Protein AF-A0A4D9CVJ6-F1 (afdb_monomer_lite)

Organism: NCBI:txid1027361

Structure (mmCIF, N/CA/C/O backbone):
data_AF-A0A4D9CVJ6-F1
#
_entry.id   AF-A0A4D9CVJ6-F1
#
loop_
_atom_site.group_PDB
_atom_site.id
_atom_site.type_symbol
_atom_site.label_atom_id
_atom_site.label_alt_id
_atom_site.label_comp_id
_atom_site.label_asym_id
_atom_site.label_entity_id
_atom_site.label_seq_id
_atom_site.pdbx_PDB_ins_code
_atom_site.Cartn_x
_atom_site.Cartn_y
_atom_site.Cartn_z
_atom_site.occupancy
_atom_site.B_iso_or_equiv
_atom_site.auth_seq_id
_atom_site.auth_comp_id
_atom_site.auth_asym_id
_atom_site.auth_atom_id
_atom_site.pdbx_PDB_model_num
ATOM 1 N N . ASP A 1 1 ? 1.896 -0.198 -15.418 1.00 93.06 1 ASP A N 1
ATOM 2 C CA . ASP A 1 1 ? 0.676 -0.794 -14.838 1.00 93.06 1 ASP A CA 1
ATOM 3 C C . ASP A 1 1 ? 1.076 -1.653 -13.639 1.00 93.06 1 ASP A C 1
ATOM 5 O O . ASP A 1 1 ? 2.260 -1.738 -13.329 1.00 93.06 1 ASP A O 1
ATOM 9 N N . PHE A 1 2 ? 0.106 -2.261 -12.957 1.00 94.38 2 PHE A N 1
ATOM 10 C CA . PHE A 1 2 ? 0.344 -3.231 -11.887 1.00 94.38 2 PHE A CA 1
ATOM 11 C C . PHE A 1 2 ? -0.503 -4.476 -12.148 1.00 94.38 2 PHE A C 1
ATOM 13 O O . PHE A 1 2 ? -1.665 -4.360 -12.535 1.00 94.38 2 PHE A O 1
ATOM 20 N N . CYS A 1 3 ? 0.051 -5.653 -11.872 1.00 97.19 3 CYS A N 1
ATOM 21 C CA . CYS A 1 3 ? -0.702 -6.898 -11.770 1.00 97.19 3 CYS A CA 1
ATOM 22 C C . CYS A 1 3 ? -0.428 -7.482 -10.383 1.00 97.19 3 CYS A C 1
ATOM 24 O O . CYS A 1 3 ? 0.725 -7.751 -10.040 1.00 97.19 3 CYS A O 1
ATOM 26 N N . THR A 1 4 ? -1.462 -7.593 -9.547 1.00 96.94 4 THR A N 1
ATOM 27 C CA . THR A 1 4 ? -1.314 -7.986 -8.142 1.00 96.94 4 THR A CA 1
ATOM 28 C C . THR A 1 4 ? -2.315 -9.053 -7.731 1.00 96.94 4 THR A C 1
ATOM 30 O O . THR A 1 4 ? -3.459 -9.083 -8.184 1.00 96.94 4 THR A O 1
ATOM 33 N N . VAL A 1 5 ? -1.881 -9.919 -6.818 1.00 97.31 5 VAL A N 1
ATOM 34 C CA . VAL A 1 5 ? -2.786 -10.754 -6.026 1.00 97.31 5 VAL A CA 1
ATOM 35 C C . VAL A 1 5 ? -3.085 -10.008 -4.738 1.00 97.31 5 VAL A C 1
ATOM 37 O O . VAL A 1 5 ? -2.169 -9.554 -4.050 1.00 97.31 5 VAL A O 1
ATOM 40 N N . VAL A 1 6 ? -4.373 -9.893 -4.430 1.00 97.44 6 VAL A N 1
ATOM 41 C CA . VAL A 1 6 ? -4.883 -9.228 -3.233 1.00 97.44 6 VAL A CA 1
ATOM 42 C C . VAL A 1 6 ? -5.540 -10.275 -2.348 1.00 97.44 6 VAL A C 1
ATOM 44 O O . VAL A 1 6 ? -6.395 -11.036 -2.805 1.00 97.44 6 VAL A O 1
ATOM 47 N N . HIS A 1 7 ? -5.162 -10.285 -1.079 1.00 97.00 7 HIS A N 1
ATOM 48 C CA . HIS A 1 7 ? -5.850 -11.022 -0.035 1.00 97.00 7 HIS A CA 1
ATOM 49 C C . HIS A 1 7 ? -6.377 -10.026 0.991 1.00 97.00 7 HIS A C 1
ATOM 51 O O . HIS A 1 7 ? -5.708 -9.050 1.324 1.00 97.00 7 HIS A O 1
ATOM 57 N N . TYR A 1 8 ? -7.575 -10.264 1.503 1.00 96.62 8 TYR A N 1
ATOM 58 C CA . TYR A 1 8 ? -8.102 -9.498 2.617 1.00 96.62 8 TYR A CA 1
ATOM 59 C C . TYR A 1 8 ? -8.744 -10.439 3.619 1.00 96.62 8 TYR A C 1
ATOM 61 O O . TYR A 1 8 ? -9.282 -11.483 3.255 1.00 96.62 8 TYR A O 1
ATOM 69 N N . ARG A 1 9 ? -8.675 -10.054 4.889 1.00 95.81 9 ARG A N 1
ATOM 70 C CA . ARG A 1 9 ? -9.227 -10.826 5.993 1.00 95.81 9 ARG A CA 1
ATOM 71 C C . ARG A 1 9 ? -9.614 -9.900 7.135 1.00 95.81 9 ARG A C 1
ATOM 73 O O . ARG A 1 9 ? -8.898 -8.946 7.438 1.00 95.81 9 ARG A O 1
ATOM 80 N N . ARG A 1 10 ? -10.736 -10.207 7.786 1.00 95.88 10 ARG A N 1
ATOM 81 C CA . ARG A 1 10 ? -11.042 -9.676 9.114 1.00 95.88 10 ARG A CA 1
ATOM 82 C C . ARG A 1 10 ? -10.393 -10.582 10.161 1.00 95.88 10 ARG A C 1
ATOM 84 O O . ARG A 1 10 ? -10.599 -11.793 10.131 1.00 95.88 10 ARG A O 1
ATOM 91 N N . LEU A 1 11 ? -9.564 -10.005 11.021 1.00 95.00 11 LEU A N 1
ATOM 92 C CA . LEU A 1 11 ? -8.919 -10.698 12.132 1.00 95.00 11 LEU A CA 1
ATOM 93 C C . LEU A 1 11 ? -9.885 -10.816 13.319 1.00 95.00 11 LEU A C 1
ATOM 95 O O . LEU A 1 11 ? -10.901 -10.122 13.372 1.00 95.00 11 LEU A O 1
ATOM 99 N N . GLU A 1 12 ? -9.557 -11.691 14.268 1.00 94.00 12 GLU A N 1
ATOM 100 C CA . GLU A 1 12 ? -10.380 -11.969 15.458 1.00 94.00 12 GLU A CA 1
ATOM 101 C C . GLU A 1 12 ? -10.612 -10.722 16.321 1.00 94.00 12 GLU A C 1
ATOM 103 O O . GLU A 1 12 ? -11.693 -10.531 16.865 1.00 94.00 12 GLU A O 1
ATOM 108 N N . ASP A 1 13 ? -9.637 -9.813 16.360 1.00 89.12 13 ASP A N 1
ATOM 109 C CA . ASP A 1 13 ? -9.723 -8.530 17.066 1.00 89.12 13 ASP A CA 1
ATOM 110 C C . ASP A 1 13 ? -10.465 -7.428 16.284 1.00 89.12 13 ASP A C 1
ATOM 112 O O . ASP A 1 13 ? -10.389 -6.244 16.615 1.00 89.12 13 ASP A O 1
ATOM 116 N N . GLY A 1 14 ? -11.171 -7.798 15.212 1.00 88.94 14 GLY A N 1
ATOM 117 C CA . GLY A 1 14 ? -11.991 -6.894 14.411 1.00 88.94 14 GLY A CA 1
ATOM 118 C C . GLY A 1 14 ? -11.219 -6.058 13.390 1.00 88.94 14 GLY A C 1
ATOM 119 O O . GLY A 1 14 ? -11.848 -5.333 12.613 1.00 88.94 14 GLY A O 1
ATOM 120 N N . ARG A 1 15 ? -9.883 -6.165 13.325 1.00 94.44 15 ARG A N 1
ATOM 121 C CA . ARG A 1 15 ? -9.087 -5.488 12.290 1.00 94.44 15 ARG A CA 1
ATOM 122 C C . ARG A 1 15 ? -9.430 -6.018 10.902 1.00 94.44 15 ARG A C 1
ATOM 124 O O . ARG A 1 15 ? -9.487 -7.226 10.695 1.00 94.44 15 ARG A O 1
ATOM 131 N N . LEU A 1 16 ? -9.584 -5.128 9.926 1.00 96.94 16 LEU A N 1
ATOM 132 C CA . LEU A 1 16 ? -9.642 -5.486 8.511 1.00 96.94 16 LEU A CA 1
ATOM 133 C C . LEU A 1 16 ? -8.263 -5.270 7.890 1.00 96.94 16 LEU A C 1
ATOM 135 O O . LEU A 1 16 ? -7.743 -4.155 7.881 1.00 96.94 16 LEU A O 1
ATOM 139 N N . VAL A 1 17 ? -7.681 -6.338 7.360 1.00 97.31 17 VAL A N 1
ATOM 140 C CA . VAL A 1 17 ? -6.374 -6.317 6.709 1.00 97.31 17 VAL A CA 1
ATOM 141 C C . VAL A 1 17 ? -6.564 -6.591 5.227 1.00 97.31 17 VAL A C 1
ATOM 143 O O . VAL A 1 17 ? -7.226 -7.558 4.863 1.00 97.31 17 VAL A O 1
ATOM 146 N N . VAL A 1 18 ? -5.974 -5.756 4.377 1.00 97.56 18 VAL A N 1
ATOM 147 C CA . VAL A 1 18 ? -5.875 -5.956 2.928 1.00 97.56 18 VAL A CA 1
ATOM 148 C C . VAL A 1 18 ? -4.399 -5.956 2.579 1.00 97.56 18 VAL A C 1
ATOM 150 O O . VAL A 1 18 ? -3.738 -4.941 2.761 1.00 97.56 18 VAL A O 1
ATOM 153 N N . VAL A 1 19 ? -3.872 -7.070 2.091 1.00 97.44 19 VAL A N 1
ATOM 154 C CA . VAL A 1 19 ? -2.478 -7.199 1.660 1.00 97.44 19 VAL A CA 1
ATOM 155 C C . VAL A 1 19 ? -2.418 -7.567 0.195 1.00 97.44 19 VAL A C 1
ATOM 157 O O . VAL A 1 19 ? -3.264 -8.300 -0.320 1.00 97.44 19 VAL A O 1
ATOM 160 N N . ASN A 1 20 ? -1.400 -7.075 -0.492 1.00 97.12 20 ASN A N 1
ATOM 161 C CA . ASN A 1 20 ? -1.185 -7.426 -1.878 1.00 97.12 20 ASN A CA 1
ATOM 162 C C . ASN A 1 20 ? 0.293 -7.448 -2.241 1.00 97.12 20 ASN A C 1
ATOM 164 O O . ASN A 1 20 ? 1.125 -6.763 -1.648 1.00 97.12 20 ASN A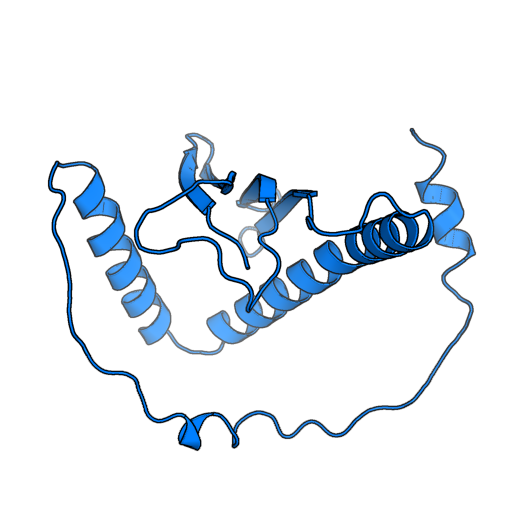 O 1
ATOM 168 N N . ARG A 1 21 ? 0.590 -8.244 -3.263 1.00 97.12 21 ARG A N 1
ATOM 169 C CA . ARG A 1 21 ? 1.915 -8.366 -3.870 1.00 97.12 21 ARG A CA 1
ATOM 170 C C . ARG A 1 21 ? 1.795 -8.508 -5.380 1.00 97.12 21 ARG A C 1
ATOM 172 O O . ARG A 1 21 ? 0.720 -8.843 -5.884 1.00 97.12 21 ARG A O 1
ATOM 179 N N . ALA A 1 22 ? 2.889 -8.262 -6.083 1.00 97.12 22 ALA A N 1
ATOM 180 C CA . ALA A 1 22 ? 3.002 -8.469 -7.514 1.00 97.12 22 ALA A CA 1
ATOM 181 C C . ALA A 1 22 ? 2.707 -9.930 -7.877 1.00 97.12 22 ALA A C 1
ATOM 183 O O . ALA A 1 22 ? 3.025 -10.860 -7.131 1.00 97.12 22 ALA A O 1
ATOM 184 N N . ALA A 1 23 ? 2.075 -10.116 -9.027 1.00 96.81 23 ALA A N 1
ATOM 185 C CA . ALA A 1 23 ? 1.822 -11.415 -9.621 1.00 96.81 23 ALA A CA 1
ATOM 186 C C . ALA A 1 23 ? 1.815 -11.285 -11.142 1.00 96.81 23 ALA A C 1
ATOM 188 O O . ALA A 1 23 ? 1.470 -10.235 -11.681 1.00 96.81 23 ALA A O 1
ATOM 189 N N . GLU A 1 24 ? 2.131 -12.371 -11.832 1.00 96.44 24 GLU A N 1
ATOM 190 C CA . GLU A 1 24 ? 1.942 -12.467 -13.276 1.00 96.44 24 GLU A CA 1
ATOM 191 C C . GLU A 1 24 ? 0.631 -13.200 -13.574 1.00 96.44 24 GLU A C 1
ATOM 193 O O . GLU A 1 24 ? 0.221 -14.108 -12.848 1.00 96.44 24 GLU A O 1
ATOM 198 N N . HIS A 1 25 ? -0.055 -12.789 -14.638 1.00 96.75 25 HIS A N 1
ATOM 199 C CA . HIS A 1 25 ? -1.316 -13.399 -15.044 1.00 96.75 25 HIS A CA 1
ATOM 200 C C . HIS A 1 25 ? -1.433 -13.385 -16.571 1.00 96.75 25 HIS A C 1
ATOM 202 O O . HIS A 1 25 ? -1.287 -12.340 -17.195 1.00 96.75 25 HIS A O 1
ATOM 208 N N . VAL A 1 26 ? -1.782 -14.521 -17.186 1.00 96.94 26 VAL A N 1
ATOM 209 C CA . VAL A 1 26 ? -1.818 -14.685 -18.659 1.00 96.94 26 VAL A CA 1
ATOM 210 C C . VAL A 1 26 ? -2.748 -13.702 -19.382 1.00 96.94 26 VAL A C 1
ATOM 212 O O . VAL A 1 26 ? -2.475 -13.295 -20.501 1.00 96.94 26 VAL A O 1
ATOM 215 N N . ARG A 1 27 ? -3.839 -13.279 -18.729 1.00 96.38 27 ARG A N 1
ATOM 216 C CA . ARG A 1 27 ? -4.763 -12.232 -19.228 1.00 96.38 27 ARG A CA 1
ATOM 217 C C . ARG A 1 27 ? -4.291 -10.787 -19.006 1.00 96.38 27 ARG A C 1
ATOM 219 O O . ARG A 1 27 ? -4.981 -9.866 -19.421 1.00 96.38 27 ARG A O 1
ATOM 226 N N . ALA A 1 28 ? -3.172 -10.586 -18.320 1.00 96.06 28 ALA A N 1
ATOM 227 C CA . ALA A 1 28 ? -2.566 -9.279 -18.077 1.00 96.06 28 ALA A CA 1
ATOM 228 C C . ALA A 1 28 ? -1.054 -9.334 -18.386 1.00 96.06 28 ALA A C 1
ATOM 230 O O . ALA A 1 28 ? -0.231 -9.052 -17.504 1.00 96.06 28 ALA A O 1
ATOM 231 N N . PRO A 1 29 ? -0.669 -9.737 -19.615 1.00 96.06 29 PRO A N 1
ATOM 232 C CA . PRO A 1 29 ? 0.734 -9.826 -19.990 1.00 96.06 29 PRO A CA 1
ATOM 233 C C . PRO A 1 29 ? 1.385 -8.442 -19.943 1.00 96.06 29 PRO A C 1
ATOM 235 O O . PRO A 1 29 ? 0.714 -7.409 -20.026 1.00 96.06 29 PRO A O 1
ATOM 238 N N . ARG A 1 30 ? 2.710 -8.418 -19.805 1.00 95.31 30 ARG A N 1
ATOM 239 C CA . ARG A 1 30 ? 3.480 -7.180 -19.956 1.00 95.31 30 ARG A CA 1
ATOM 240 C C . ARG A 1 30 ? 3.292 -6.651 -21.383 1.00 95.31 30 ARG A C 1
ATOM 242 O O . ARG A 1 30 ? 3.192 -7.429 -22.328 1.00 95.31 30 ARG A O 1
ATOM 249 N N . SER A 1 31 ? 3.232 -5.332 -21.521 1.00 92.81 31 SER A N 1
ATOM 250 C CA . SER A 1 31 ? 3.134 -4.649 -22.813 1.00 92.81 31 SER A CA 1
ATOM 251 C C . SER A 1 31 ? 4.122 -3.491 -22.857 1.00 92.81 31 SER A C 1
ATOM 253 O O . SER A 1 31 ? 4.601 -3.041 -21.819 1.00 92.81 31 SER A O 1
ATOM 255 N N . ASP A 1 32 ? 4.414 -3.003 -24.054 1.00 93.00 32 ASP A N 1
ATOM 256 C CA . ASP A 1 32 ? 5.217 -1.801 -24.297 1.00 93.00 32 ASP A CA 1
ATOM 257 C C . ASP A 1 32 ? 4.467 -0.497 -23.962 1.00 93.00 32 ASP A C 1
ATOM 259 O O . ASP A 1 32 ? 5.086 0.541 -23.737 1.00 93.00 32 ASP A O 1
ATOM 263 N N . LYS A 1 33 ? 3.133 -0.551 -23.862 1.00 94.00 33 LYS A N 1
ATOM 264 C CA . LYS A 1 33 ? 2.278 0.605 -23.561 1.00 94.00 33 LYS A CA 1
ATOM 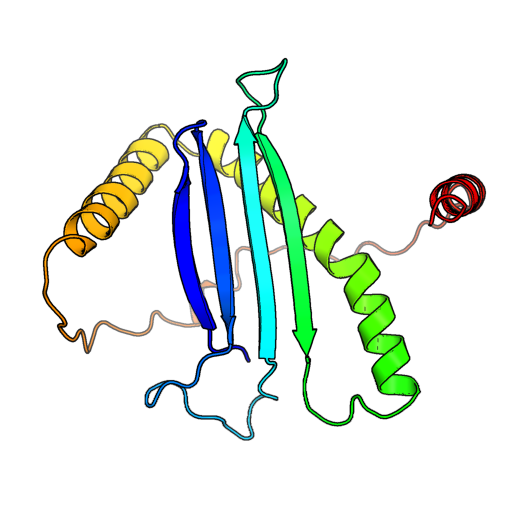265 C C . LYS A 1 33 ? 2.521 1.205 -22.173 1.00 94.00 33 LYS A C 1
ATOM 267 O O . LYS A 1 33 ? 2.359 2.411 -21.991 1.00 94.00 33 LYS A O 1
ATOM 272 N N . TYR A 1 34 ? 2.862 0.378 -21.184 1.00 92.00 34 TYR A N 1
ATOM 273 C CA . TYR A 1 34 ? 3.109 0.818 -19.811 1.00 92.00 34 TYR A CA 1
ATOM 274 C C . TYR A 1 34 ? 4.252 0.029 -19.177 1.00 92.00 34 TYR A C 1
ATOM 276 O O . TYR A 1 34 ? 4.296 -1.193 -19.274 1.00 92.00 34 TYR A O 1
ATOM 284 N N . VAL A 1 35 ? 5.106 0.712 -18.410 1.00 92.12 35 VAL A N 1
ATOM 285 C CA . VAL A 1 35 ? 6.097 0.047 -17.550 1.00 92.12 35 VAL A CA 1
ATOM 286 C C . VAL A 1 35 ? 5.371 -0.773 -16.481 1.00 92.12 35 VAL A C 1
ATOM 288 O O . VAL A 1 35 ? 4.544 -0.224 -15.747 1.00 92.12 35 VAL A O 1
ATOM 291 N N . ARG A 1 36 ? 5.666 -2.075 -16.391 1.00 94.88 36 ARG A N 1
ATOM 292 C CA . ARG A 1 36 ? 5.155 -2.959 -15.334 1.00 94.88 36 ARG A CA 1
ATOM 293 C C . ARG A 1 36 ? 5.876 -2.652 -14.027 1.00 94.88 36 ARG A C 1
ATOM 295 O O . ARG A 1 36 ? 7.037 -3.013 -13.862 1.00 94.88 36 ARG A O 1
ATOM 302 N N . SER A 1 37 ? 5.168 -2.009 -13.110 1.00 93.00 37 SER A N 1
ATOM 303 C CA . SER A 1 37 ? 5.637 -1.789 -11.748 1.00 93.00 37 SER A CA 1
ATOM 304 C C . SER A 1 37 ? 5.244 -2.980 -10.871 1.00 93.00 37 SER A C 1
ATOM 306 O O . SER A 1 37 ? 4.186 -3.593 -11.049 1.00 93.00 37 SER A O 1
ATOM 308 N N . GLU A 1 38 ? 6.086 -3.301 -9.898 1.00 94.75 38 GLU A N 1
ATOM 309 C CA . GLU A 1 38 ? 5.924 -4.438 -9.002 1.00 94.75 38 GLU A CA 1
ATOM 310 C C . GLU A 1 38 ? 5.669 -3.945 -7.581 1.00 94.75 38 GLU A C 1
ATOM 312 O O . GLU A 1 38 ? 6.465 -3.218 -6.991 1.00 94.75 38 GLU A O 1
ATOM 317 N N . ILE A 1 39 ? 4.539 -4.351 -7.008 1.00 93.50 39 ILE A N 1
ATOM 318 C CA . ILE A 1 39 ? 4.294 -4.167 -5.580 1.00 93.50 39 ILE A CA 1
ATOM 319 C C . ILE A 1 39 ? 4.994 -5.313 -4.858 1.00 93.50 39 ILE A C 1
ATOM 321 O O . ILE A 1 39 ? 4.472 -6.425 -4.828 1.00 93.50 39 ILE A O 1
ATOM 325 N N . LEU A 1 40 ? 6.171 -5.058 -4.295 1.00 93.69 40 LEU A N 1
ATOM 326 C CA . LEU A 1 40 ? 6.920 -6.069 -3.546 1.00 93.69 40 LEU A CA 1
ATOM 327 C C . LEU A 1 40 ? 6.118 -6.507 -2.317 1.00 93.69 40 LEU A C 1
ATOM 329 O O . LEU A 1 40 ? 5.949 -7.698 -2.061 1.00 93.69 40 LEU A O 1
ATOM 333 N N . LEU A 1 41 ? 5.553 -5.526 -1.612 1.00 93.88 41 LEU A N 1
ATOM 334 C CA . LEU A 1 41 ? 4.604 -5.728 -0.528 1.00 93.88 41 LEU A CA 1
ATOM 335 C C . LEU A 1 41 ? 3.777 -4.458 -0.335 1.00 93.88 41 LEU A C 1
ATOM 337 O O . LEU A 1 41 ? 4.328 -3.366 -0.230 1.00 93.88 41 LEU A O 1
ATOM 341 N N . ALA A 1 42 ? 2.461 -4.588 -0.237 1.00 95.25 42 ALA A N 1
ATOM 342 C CA . ALA A 1 42 ? 1.613 -3.519 0.265 1.00 95.25 42 ALA A CA 1
ATOM 343 C C . ALA A 1 42 ? 0.558 -4.067 1.223 1.00 95.25 42 ALA A C 1
ATOM 345 O O . ALA A 1 42 ? 0.144 -5.225 1.129 1.00 95.25 42 ALA A O 1
ATOM 346 N N . GLY A 1 43 ? 0.143 -3.219 2.157 1.00 96.25 43 GLY A N 1
ATOM 347 C CA . GLY A 1 43 ? -0.811 -3.559 3.195 1.00 96.25 43 GLY A CA 1
ATOM 348 C C . GLY A 1 43 ? -1.614 -2.346 3.637 1.00 96.25 43 GLY A C 1
ATOM 349 O O . GLY A 1 43 ? -1.061 -1.269 3.833 1.00 96.25 43 GLY A O 1
ATOM 350 N N . ASN A 1 44 ? -2.912 -2.533 3.828 1.00 96.88 44 ASN A N 1
ATOM 351 C CA . ASN A 1 44 ? -3.791 -1.601 4.514 1.00 96.88 44 ASN A CA 1
ATOM 352 C C . ASN A 1 44 ? -4.383 -2.319 5.722 1.00 96.88 44 ASN A C 1
ATOM 354 O O . ASN A 1 44 ? -5.048 -3.345 5.576 1.00 96.88 44 ASN A O 1
ATOM 358 N N . ILE A 1 45 ? -4.125 -1.787 6.911 1.00 97.00 45 ILE A N 1
ATOM 359 C CA . ILE A 1 45 ? -4.641 -2.304 8.175 1.00 97.00 45 ILE A CA 1
ATOM 360 C C . ILE A 1 45 ? -5.601 -1.259 8.720 1.00 97.00 45 ILE A C 1
ATOM 362 O O . ILE A 1 45 ? -5.201 -0.143 9.048 1.00 97.00 45 ILE A O 1
ATOM 366 N N . MET A 1 46 ? -6.871 -1.628 8.806 1.00 97.38 46 MET A N 1
ATOM 367 C CA . MET A 1 46 ? -7.949 -0.790 9.311 1.00 97.38 46 MET A CA 1
ATOM 368 C C . MET A 1 46 ? -8.431 -1.350 10.640 1.00 97.38 46 MET A C 1
ATOM 370 O O . MET A 1 46 ? -8.721 -2.543 10.748 1.00 97.38 46 MET A O 1
ATOM 374 N N . ARG A 1 47 ? -8.535 -0.494 11.652 1.00 95.81 47 ARG A N 1
ATOM 375 C CA . ARG A 1 47 ? -9.077 -0.859 12.964 1.00 95.81 47 ARG A CA 1
ATOM 376 C C . ARG A 1 47 ? -9.976 0.244 13.515 1.00 95.81 47 ARG A C 1
ATOM 378 O O . ARG A 1 47 ? -9.695 1.410 13.234 1.00 95.81 47 ARG A O 1
ATOM 385 N N . PRO A 1 48 ? -11.007 -0.078 14.311 1.00 92.31 48 PRO A N 1
ATOM 386 C CA . PRO A 1 48 ? -11.781 0.941 15.014 1.00 92.31 48 PRO A CA 1
ATOM 387 C C . PRO A 1 48 ? -10.871 1.861 15.838 1.00 92.31 48 PRO A C 1
ATOM 389 O O . PRO A 1 48 ? -9.862 1.415 16.396 1.00 92.31 48 PRO A O 1
ATOM 392 N N . HIS A 1 49 ? -11.198 3.151 15.896 1.00 93.75 49 HIS A N 1
ATOM 393 C CA . HIS A 1 49 ? -10.485 4.080 16.765 1.00 93.75 49 HIS A CA 1
ATOM 394 C C . HIS A 1 49 ? -10.801 3.752 18.238 1.00 93.75 49 HIS A C 1
ATOM 396 O O . HIS A 1 49 ? -11.970 3.559 18.570 1.00 93.75 49 HIS A O 1
ATOM 402 N N . PRO A 1 50 ? -9.801 3.695 19.140 1.00 90.94 50 PRO A N 1
ATOM 403 C CA . PRO A 1 50 ? -9.992 3.186 20.503 1.00 90.94 50 PRO A CA 1
ATOM 404 C C . PRO A 1 50 ? -10.959 4.021 21.355 1.00 90.94 50 PRO A C 1
ATOM 406 O O . PRO A 1 50 ? -11.561 3.486 22.277 1.00 90.94 50 PRO A O 1
ATOM 409 N N . SER A 1 51 ? -11.107 5.315 21.057 1.00 96.25 51 SER A N 1
ATOM 410 C CA . SER A 1 51 ? -11.978 6.234 21.808 1.00 96.25 51 SER A CA 1
ATOM 411 C C . SER A 1 51 ? -13.143 6.822 21.009 1.00 96.25 51 SER A C 1
ATOM 413 O O . SER A 1 51 ? -13.938 7.565 21.573 1.00 96.25 51 SER A O 1
ATOM 415 N N . ASP A 1 52 ? -13.253 6.533 19.708 1.00 94.25 52 ASP A N 1
ATOM 416 C CA . ASP A 1 52 ? -14.296 7.121 18.855 1.00 94.25 52 ASP A CA 1
ATOM 417 C C . ASP A 1 52 ? -14.852 6.054 17.898 1.00 94.25 52 ASP A C 1
ATOM 419 O O . ASP A 1 52 ? -14.216 5.747 16.887 1.00 94.25 52 ASP A O 1
ATOM 423 N N . PRO A 1 53 ? -16.027 5.470 18.184 1.00 90.06 53 PRO A N 1
ATOM 424 C CA . PRO A 1 53 ? -16.574 4.379 17.378 1.00 90.06 53 PRO A CA 1
ATOM 425 C C . PRO A 1 53 ? -16.939 4.800 15.945 1.00 90.06 53 PRO A C 1
ATOM 427 O O . PRO A 1 53 ? -17.115 3.934 15.090 1.00 90.06 53 PRO A O 1
ATOM 430 N N . ASN A 1 54 ? -17.012 6.104 15.655 1.00 89.38 54 ASN A N 1
ATOM 431 C CA . ASN A 1 54 ? -17.294 6.629 14.318 1.00 89.38 54 ASN A CA 1
ATOM 432 C C . ASN A 1 54 ? -16.022 6.862 13.487 1.00 89.38 54 ASN A C 1
ATOM 434 O O . ASN A 1 54 ? -16.095 7.368 12.367 1.00 89.38 54 ASN A O 1
ATOM 438 N N . LYS A 1 55 ? -14.843 6.506 14.014 1.00 92.00 55 LYS A N 1
ATOM 439 C CA . LYS A 1 55 ? -13.556 6.666 13.331 1.00 92.00 55 LYS A CA 1
ATOM 440 C C . LYS A 1 55 ? -12.837 5.338 13.148 1.00 92.00 55 LYS A C 1
ATOM 442 O O . LYS A 1 55 ? -12.975 4.392 13.917 1.00 92.00 55 LYS A O 1
ATOM 447 N N . THR A 1 56 ? -12.006 5.297 12.114 1.00 94.56 56 THR A N 1
ATOM 448 C CA . THR A 1 56 ? -11.122 4.171 11.806 1.00 94.56 56 THR A CA 1
ATOM 449 C C . THR A 1 56 ? -9.683 4.663 11.789 1.00 94.56 56 THR A C 1
ATOM 451 O O . THR A 1 56 ? -9.372 5.676 11.168 1.00 94.56 56 THR A O 1
ATOM 454 N N . LEU A 1 57 ? -8.794 3.930 12.453 1.00 95.31 57 LEU A N 1
ATOM 455 C CA . LEU A 1 57 ? -7.355 4.059 12.270 1.00 95.31 57 LEU A CA 1
ATOM 456 C C . LEU A 1 57 ? -6.952 3.235 11.046 1.00 95.31 57 LEU A C 1
ATOM 458 O O . LEU A 1 57 ? -7.177 2.023 11.017 1.00 95.31 57 LEU A O 1
ATOM 462 N N . LEU A 1 58 ? -6.351 3.891 10.057 1.00 95.81 58 LEU A N 1
ATOM 463 C CA . LEU A 1 58 ? -5.832 3.269 8.842 1.00 95.81 58 LEU A CA 1
ATOM 464 C C . LEU A 1 58 ? -4.306 3.383 8.822 1.00 95.81 58 LEU A C 1
ATOM 466 O O . LEU A 1 58 ? -3.759 4.481 8.870 1.00 95.81 58 LEU A O 1
ATOM 470 N N . VAL A 1 59 ? -3.634 2.240 8.720 1.00 95.31 59 VAL A N 1
ATOM 471 C CA . VAL A 1 59 ? -2.192 2.147 8.478 1.00 95.31 59 VAL A CA 1
ATOM 472 C C . VAL A 1 59 ? -1.978 1.606 7.074 1.00 95.31 59 VAL A C 1
ATOM 474 O O . VAL A 1 59 ? -2.470 0.524 6.752 1.00 95.31 59 VAL A O 1
ATOM 477 N N . THR A 1 60 ? -1.226 2.339 6.257 1.00 94.44 60 THR A N 1
ATOM 478 C CA . THR A 1 60 ? -0.854 1.929 4.900 1.00 94.44 60 THR A CA 1
ATOM 479 C C . THR A 1 60 ? 0.651 1.707 4.826 1.00 94.44 60 THR A C 1
ATOM 481 O O . THR A 1 60 ? 1.432 2.588 5.176 1.00 94.44 60 THR A O 1
ATOM 484 N N . LEU A 1 61 ? 1.047 0.537 4.333 1.00 93.44 61 LEU A N 1
ATOM 485 C CA . LEU A 1 61 ? 2.419 0.177 4.001 1.00 93.44 61 LEU A CA 1
ATOM 486 C C . LEU A 1 61 ? 2.505 -0.081 2.501 1.00 93.44 61 LEU A C 1
ATOM 488 O O . LEU A 1 61 ? 1.683 -0.813 1.951 1.00 93.44 61 LEU A O 1
ATOM 492 N N . THR A 1 62 ? 3.517 0.491 1.857 1.00 91.25 62 THR A N 1
ATOM 493 C CA . THR A 1 62 ? 3.697 0.387 0.410 1.00 91.25 62 THR A CA 1
ATOM 494 C C . THR A 1 62 ? 5.176 0.265 0.079 1.00 91.25 62 THR A C 1
ATOM 496 O O . THR A 1 62 ? 5.936 1.209 0.268 1.00 91.25 62 THR A O 1
ATOM 499 N N . HIS A 1 63 ? 5.567 -0.887 -0.455 1.00 91.50 63 HIS A N 1
ATOM 500 C CA . HIS A 1 63 ? 6.893 -1.151 -0.994 1.00 91.50 63 HIS A CA 1
ATOM 501 C C . HIS A 1 63 ? 6.753 -1.511 -2.475 1.00 91.50 63 HIS A C 1
ATOM 503 O O . HIS A 1 63 ? 6.222 -2.567 -2.829 1.00 91.50 63 HIS A O 1
ATOM 509 N N . ILE A 1 64 ? 7.173 -0.591 -3.343 1.00 89.44 64 ILE A N 1
ATOM 510 C CA . ILE A 1 64 ? 6.972 -0.673 -4.791 1.00 89.44 64 ILE A CA 1
ATOM 511 C C . ILE A 1 64 ? 8.314 -0.539 -5.497 1.00 89.44 64 ILE A C 1
ATOM 513 O O . ILE A 1 64 ? 9.077 0.379 -5.211 1.00 89.44 64 ILE A O 1
ATOM 517 N N . ASN A 1 65 ? 8.539 -1.410 -6.476 1.00 90.06 65 ASN A N 1
ATOM 518 C CA . ASN A 1 65 ? 9.514 -1.214 -7.532 1.00 90.06 65 ASN A CA 1
ATOM 519 C C . ASN A 1 65 ? 8.791 -0.636 -8.766 1.00 90.06 65 ASN A C 1
ATOM 521 O O . ASN A 1 65 ? 7.997 -1.340 -9.394 1.00 90.06 65 ASN A O 1
ATOM 525 N N . PRO A 1 66 ? 9.018 0.635 -9.132 1.00 87.69 66 PRO A N 1
ATOM 526 C CA . PRO A 1 66 ? 8.372 1.228 -10.297 1.00 87.69 66 PRO A CA 1
ATOM 527 C C . PRO A 1 66 ? 8.789 0.597 -11.637 1.00 87.69 66 PRO A C 1
ATOM 529 O O . PRO A 1 66 ? 8.041 0.743 -12.605 1.00 87.69 66 PRO A O 1
ATOM 532 N N . GLY A 1 67 ? 9.912 -0.130 -11.696 1.00 87.25 67 GLY A N 1
ATOM 533 C CA . GLY A 1 67 ? 10.477 -0.687 -12.928 1.00 87.25 67 GLY A CA 1
ATOM 534 C C . GLY A 1 67 ? 11.060 0.385 -13.861 1.00 87.25 67 GLY A C 1
ATOM 535 O O . GLY A 1 67 ? 11.046 1.572 -13.553 1.00 87.25 67 GLY A O 1
ATOM 536 N N . GLY A 1 68 ? 11.563 -0.015 -15.032 1.00 83.56 68 GLY A N 1
ATOM 537 C CA . GLY A 1 68 ? 12.168 0.912 -16.003 1.00 83.56 68 GLY A CA 1
ATOM 538 C C . GLY A 1 68 ? 13.569 1.395 -15.597 1.00 83.56 68 GLY A C 1
ATOM 539 O O . GLY A 1 68 ? 14.295 0.685 -14.912 1.00 83.56 68 GLY A O 1
ATOM 540 N N . SER A 1 69 ? 13.969 2.601 -16.018 1.00 71.56 69 SER A N 1
ATOM 541 C CA . SER A 1 69 ? 15.329 3.160 -15.830 1.00 71.56 69 SER A CA 1
ATOM 542 C C . SER A 1 69 ? 15.572 3.799 -14.448 1.00 71.56 69 SER A C 1
ATOM 544 O O . SER A 1 69 ? 16.239 4.836 -14.327 1.00 71.56 69 SER A O 1
ATOM 546 N N . ILE A 1 70 ? 14.993 3.217 -13.397 1.00 73.56 70 ILE A N 1
ATOM 547 C CA . ILE A 1 70 ? 14.983 3.802 -12.045 1.00 73.56 70 ILE A CA 1
ATOM 548 C C . ILE A 1 70 ? 16.339 3.741 -11.344 1.00 73.56 70 ILE A C 1
ATOM 550 O O . ILE A 1 70 ? 16.562 4.508 -10.413 1.00 73.56 70 ILE A O 1
ATOM 554 N N . ASP A 1 71 ? 17.253 2.903 -11.835 1.00 74.50 71 ASP A N 1
ATOM 555 C CA . ASP A 1 71 ? 18.610 2.758 -11.295 1.00 74.50 71 ASP A CA 1
ATOM 556 C C . ASP A 1 71 ? 19.488 3.992 -11.565 1.00 74.50 71 ASP A C 1
ATOM 558 O O . ASP A 1 71 ? 20.595 4.128 -11.042 1.00 74.50 71 ASP A O 1
ATOM 562 N N . SER A 1 72 ? 18.993 4.942 -12.365 1.00 81.81 72 SER A N 1
ATOM 563 C CA . SER A 1 72 ? 19.612 6.258 -12.489 1.00 81.81 72 SER A CA 1
ATOM 564 C C . SER A 1 72 ? 19.419 7.083 -11.210 1.00 81.81 72 SER A C 1
ATOM 566 O O . SER A 1 72 ? 18.366 7.053 -10.574 1.00 81.81 72 SER A O 1
ATOM 568 N N . LYS A 1 73 ? 20.404 7.923 -10.862 1.00 79.69 73 LYS A N 1
ATOM 569 C CA . LYS A 1 73 ? 20.295 8.854 -9.718 1.00 79.69 73 LYS A CA 1
ATOM 570 C C . LYS A 1 73 ? 19.039 9.736 -9.794 1.00 79.69 73 LYS A C 1
ATOM 572 O O . LYS A 1 73 ? 18.407 10.000 -8.775 1.00 79.69 73 LYS A O 1
ATOM 577 N N . ALA A 1 74 ? 18.664 10.172 -10.998 1.00 80.06 74 ALA A N 1
ATOM 578 C CA . ALA A 1 74 ? 17.453 10.957 -11.230 1.00 80.06 74 ALA A CA 1
ATOM 579 C C . ALA A 1 74 ? 16.172 10.136 -10.991 1.00 80.06 74 ALA A C 1
ATOM 581 O O . ALA A 1 74 ? 15.236 10.634 -10.364 1.00 80.06 74 ALA A O 1
ATOM 582 N N . GLY A 1 75 ? 16.155 8.871 -11.429 1.00 81.50 75 GLY A N 1
ATOM 583 C CA . GLY A 1 75 ? 15.077 7.923 -11.155 1.00 81.50 75 GLY A CA 1
ATOM 584 C C . GLY A 1 75 ? 14.886 7.700 -9.657 1.00 81.50 75 GLY A C 1
ATOM 585 O O . GLY A 1 75 ? 13.789 7.913 -9.145 1.00 81.50 75 GLY A O 1
ATOM 586 N N . ALA A 1 76 ? 15.962 7.392 -8.932 1.00 82.12 76 ALA A N 1
ATOM 587 C CA . ALA A 1 76 ? 15.928 7.204 -7.483 1.00 82.12 76 ALA A CA 1
ATOM 588 C C . ALA A 1 76 ? 15.398 8.442 -6.730 1.00 82.12 76 ALA A C 1
ATOM 590 O O . ALA A 1 76 ? 14.534 8.319 -5.860 1.00 82.12 76 ALA A O 1
ATOM 591 N N . LEU A 1 77 ? 15.845 9.651 -7.095 1.00 83.25 77 LEU A N 1
ATOM 592 C CA . LEU A 1 77 ? 15.348 10.902 -6.503 1.00 83.25 77 LEU A CA 1
ATOM 593 C C . LEU A 1 77 ? 13.845 11.102 -6.739 1.00 83.25 77 LEU A C 1
ATOM 595 O O . LEU A 1 77 ? 13.117 11.500 -5.825 1.00 83.25 77 LEU A O 1
ATOM 599 N N . MET A 1 78 ? 13.367 10.812 -7.951 1.00 82.75 78 MET A N 1
ATOM 600 C CA . MET A 1 78 ? 11.948 10.914 -8.288 1.00 82.75 78 MET A CA 1
ATOM 601 C C . MET A 1 78 ? 11.110 9.899 -7.505 1.00 82.75 78 MET A C 1
ATOM 603 O O . MET A 1 78 ? 10.072 10.268 -6.956 1.00 82.75 78 MET A O 1
ATOM 607 N N . VAL A 1 79 ? 11.576 8.651 -7.396 1.00 84.25 79 VAL A N 1
ATOM 608 C CA . VAL A 1 79 ? 10.905 7.597 -6.621 1.00 84.25 79 VAL A CA 1
ATOM 609 C C . VAL A 1 79 ? 10.821 7.983 -5.148 1.00 84.25 79 VAL A C 1
ATOM 611 O O . VAL A 1 79 ? 9.732 7.950 -4.582 1.00 84.25 79 VAL A O 1
ATOM 614 N N . ASN A 1 80 ? 11.916 8.448 -4.547 1.00 85.38 80 ASN A N 1
ATOM 615 C CA . ASN A 1 80 ? 11.927 8.867 -3.143 1.00 85.38 80 ASN A CA 1
ATOM 616 C C . ASN A 1 80 ? 10.954 10.025 -2.877 1.00 85.38 80 ASN A C 1
ATOM 618 O O . ASN A 1 80 ? 10.223 10.015 -1.884 1.00 85.38 80 ASN A O 1
ATOM 622 N N . LYS A 1 81 ? 10.878 10.997 -3.794 1.00 85.31 81 LYS A N 1
ATOM 623 C CA . LYS A 1 81 ? 9.923 12.111 -3.701 1.00 85.31 81 LYS A CA 1
ATOM 624 C C . LYS A 1 81 ? 8.465 11.660 -3.851 1.00 85.31 81 LYS A C 1
ATOM 626 O O . LYS A 1 81 ? 7.575 12.192 -3.185 1.00 85.31 81 LYS A O 1
ATOM 631 N N . LEU A 1 82 ? 8.193 10.695 -4.727 1.00 83.38 82 LEU A N 1
ATOM 632 C CA . LEU A 1 82 ? 6.853 10.124 -4.873 1.00 83.38 82 LEU A CA 1
ATOM 633 C C . LEU A 1 82 ? 6.460 9.318 -3.630 1.00 83.38 82 LEU A C 1
ATOM 635 O O . LEU A 1 82 ? 5.332 9.446 -3.156 1.00 83.38 82 LEU A O 1
ATOM 639 N N . SER A 1 83 ? 7.391 8.560 -3.053 1.00 84.88 83 SER A N 1
ATOM 640 C CA . SER A 1 83 ? 7.164 7.772 -1.838 1.00 84.88 83 SER A CA 1
ATOM 641 C C . SER A 1 83 ? 6.807 8.629 -0.621 1.00 84.88 83 SER A C 1
ATOM 643 O O . SER A 1 83 ? 5.996 8.196 0.192 1.00 84.88 83 SER A O 1
ATOM 645 N N . SER A 1 84 ? 7.326 9.858 -0.508 1.00 85.00 84 SER A N 1
ATOM 646 C CA . SER A 1 84 ? 6.982 10.756 0.608 1.00 85.00 84 SER A CA 1
ATOM 647 C C . SER A 1 84 ? 5.621 11.449 0.460 1.00 85.00 84 SER A C 1
ATOM 649 O O . SER A 1 84 ? 5.018 11.851 1.453 1.00 85.00 84 SER A O 1
ATOM 651 N N . THR A 1 85 ? 5.098 11.578 -0.762 1.00 87.25 85 THR A N 1
ATOM 652 C CA . THR A 1 85 ? 3.877 12.363 -1.048 1.00 87.25 85 THR A CA 1
ATOM 653 C C . THR A 1 85 ? 2.662 11.508 -1.413 1.00 87.25 85 THR A C 1
ATOM 655 O O . THR A 1 85 ? 1.515 11.889 -1.140 1.00 87.25 85 THR A O 1
ATOM 658 N N . SER A 1 86 ? 2.891 10.337 -2.008 1.00 86.38 86 SER A N 1
ATOM 659 C CA . SER A 1 86 ? 1.840 9.431 -2.471 1.00 86.38 86 SER A CA 1
ATOM 660 C C . SER A 1 86 ? 0.958 8.898 -1.331 1.00 86.38 86 SER A C 1
ATOM 662 O O . SER A 1 86 ? -0.266 8.985 -1.467 1.00 86.38 86 SER A O 1
ATOM 664 N N . PRO A 1 87 ? 1.499 8.426 -0.185 1.00 87.31 87 PRO A N 1
ATOM 665 C CA . PRO A 1 87 ? 0.667 7.918 0.909 1.00 87.31 87 PRO A CA 1
ATOM 666 C C . PRO A 1 87 ? -0.294 8.974 1.467 1.00 87.31 87 PRO A C 1
ATOM 668 O O . PRO A 1 87 ? -1.479 8.703 1.634 1.00 87.31 87 PRO A O 1
ATOM 671 N N . VAL A 1 88 ? 0.178 10.209 1.666 1.00 89.75 88 VAL A N 1
ATOM 672 C CA . VAL A 1 88 ? -0.656 11.317 2.163 1.00 89.75 88 VAL A CA 1
ATOM 673 C C . VAL A 1 88 ? -1.791 11.626 1.187 1.00 89.75 88 VAL A C 1
ATOM 675 O O . VAL A 1 88 ? -2.946 11.775 1.584 1.00 89.75 88 VAL A O 1
ATOM 678 N N . SER A 1 89 ? -1.474 11.688 -0.108 1.00 89.12 89 SER A N 1
ATOM 679 C CA . SER A 1 89 ? -2.465 11.949 -1.157 1.00 89.12 89 SER A CA 1
ATOM 680 C C . SER A 1 89 ? -3.512 10.837 -1.245 1.00 89.12 89 SER A C 1
ATOM 682 O O . SER A 1 89 ? -4.693 11.110 -1.456 1.00 89.12 89 SER A O 1
ATOM 684 N N . PHE A 1 90 ? -3.089 9.586 -1.067 1.00 88.94 90 PHE A N 1
ATOM 685 C CA . PHE A 1 90 ? -3.971 8.425 -1.027 1.00 88.94 90 PHE A CA 1
ATOM 686 C C . PHE A 1 90 ? -4.917 8.467 0.179 1.00 88.94 90 PHE A C 1
ATOM 688 O O . PHE A 1 90 ? -6.130 8.360 -0.001 1.00 88.94 90 PHE A O 1
ATOM 695 N N . LEU A 1 91 ? -4.393 8.718 1.383 1.00 91.38 91 LEU A N 1
ATOM 696 C CA . LEU A 1 91 ? -5.195 8.820 2.606 1.00 91.38 91 LEU A CA 1
ATOM 697 C C . LEU A 1 91 ? -6.236 9.943 2.523 1.00 91.38 91 LEU A C 1
ATOM 699 O O . LEU A 1 91 ? -7.395 9.721 2.860 1.00 91.38 91 LEU A O 1
ATOM 703 N N . ARG A 1 92 ? -5.873 11.113 1.980 1.00 91.00 92 ARG A N 1
ATOM 704 C CA . ARG A 1 92 ? -6.823 12.222 1.760 1.00 91.00 92 ARG A CA 1
ATOM 705 C C . ARG A 1 92 ? -7.961 11.847 0.810 1.00 91.00 92 ARG A C 1
ATOM 707 O O . ARG A 1 92 ? -9.099 12.254 1.024 1.00 91.00 92 ARG A O 1
ATOM 714 N N . LYS A 1 93 ? -7.674 11.071 -0.241 1.00 90.00 93 LYS A N 1
ATOM 715 C CA . LYS A 1 93 ? -8.706 10.585 -1.172 1.00 90.00 93 LYS A CA 1
ATOM 716 C C . LYS A 1 93 ? -9.634 9.569 -0.510 1.00 90.00 93 LYS A C 1
ATOM 718 O O . LYS A 1 93 ? -10.834 9.629 -0.755 1.00 90.00 93 LYS A O 1
ATOM 723 N N . ILE A 1 94 ? -9.099 8.678 0.330 1.00 90.94 94 ILE A N 1
ATOM 724 C CA . ILE A 1 94 ? -9.916 7.761 1.139 1.00 90.94 94 ILE A CA 1
ATOM 725 C C . ILE A 1 94 ? -10.818 8.555 2.074 1.00 90.94 94 ILE A C 1
ATOM 727 O O . ILE A 1 94 ? -12.016 8.305 2.105 1.00 90.94 94 ILE A O 1
ATOM 731 N N . GLU A 1 95 ? -10.269 9.526 2.800 1.00 90.56 95 GLU A N 1
ATOM 732 C CA . GLU A 1 95 ? -11.040 10.359 3.720 1.00 90.56 95 GLU A CA 1
ATOM 733 C C . GLU A 1 95 ? -12.168 11.101 2.995 1.00 90.56 95 GLU A C 1
ATOM 735 O O . GLU A 1 95 ? -13.317 11.075 3.431 1.00 90.56 95 GLU A O 1
ATOM 740 N N . PHE A 1 96 ? -11.861 11.711 1.850 1.00 89.19 96 PHE A N 1
ATOM 741 C CA . PHE A 1 96 ? -12.857 12.382 1.023 1.00 89.19 96 PHE A CA 1
ATOM 742 C C . PHE A 1 96 ? -13.961 11.427 0.551 1.00 89.19 96 PHE A C 1
ATOM 744 O O . PHE A 1 96 ? -15.142 11.757 0.653 1.00 89.19 96 PHE A O 1
ATOM 751 N N . ALA A 1 97 ? -13.593 10.238 0.066 1.00 87.44 97 ALA A N 1
ATOM 752 C CA . ALA A 1 97 ? -14.551 9.226 -0.369 1.00 87.44 97 ALA A CA 1
ATOM 753 C C . ALA A 1 97 ? -15.395 8.687 0.795 1.00 87.44 97 ALA A C 1
ATOM 755 O O . ALA A 1 97 ? -16.588 8.477 0.621 1.00 87.44 97 ALA A O 1
ATOM 756 N N . ALA A 1 98 ? -14.806 8.504 1.979 1.00 87.12 98 ALA A N 1
ATOM 757 C CA . ALA A 1 98 ? -15.512 8.050 3.173 1.00 87.12 98 ALA A CA 1
ATOM 758 C C . ALA A 1 98 ? -16.533 9.086 3.661 1.00 87.12 98 ALA A C 1
ATOM 760 O O . ALA A 1 98 ? -17.640 8.711 4.032 1.00 87.12 98 ALA A O 1
ATOM 761 N N . ARG A 1 99 ? -16.192 10.382 3.606 1.00 85.06 99 ARG A N 1
ATOM 762 C CA . ARG A 1 99 ? -17.129 11.474 3.915 1.00 85.06 99 ARG A CA 1
ATOM 763 C C . ARG A 1 99 ? -18.278 11.518 2.906 1.00 85.06 99 ARG A C 1
ATOM 765 O O . ARG A 1 99 ? -19.433 11.502 3.299 1.00 85.06 99 ARG A O 1
ATOM 772 N N . LYS A 1 100 ? -17.971 11.475 1.606 1.00 80.38 100 LYS A N 1
ATOM 773 C CA . LYS A 1 100 ? -19.004 11.489 0.558 1.00 80.38 100 LYS A CA 1
ATOM 774 C C . LYS A 1 100 ? -19.899 10.255 0.559 1.00 80.38 100 LYS A C 1
ATOM 776 O O . LYS A 1 100 ? -21.107 10.386 0.445 1.00 80.38 100 LYS A O 1
ATOM 781 N N . GLY A 1 101 ? -19.320 9.066 0.711 1.00 64.31 101 GLY A N 1
ATOM 782 C CA . GLY A 1 101 ? -20.072 7.812 0.791 1.00 64.31 101 GLY A CA 1
ATOM 783 C C . GLY A 1 101 ? -20.898 7.678 2.072 1.00 64.31 101 GLY A C 1
ATOM 784 O O . GLY A 1 101 ? -21.724 6.776 2.169 1.00 64.31 101 GLY A O 1
ATOM 785 N N . TRP A 1 102 ? -20.677 8.554 3.057 1.00 58.50 102 TRP A N 1
ATOM 786 C CA . TRP A 1 102 ? -21.553 8.693 4.214 1.00 58.50 102 TRP A CA 1
ATOM 787 C C . TRP A 1 102 ? -22.769 9.576 3.913 1.00 58.50 102 TRP A C 1
ATOM 789 O O . TRP A 1 102 ? -23.866 9.258 4.368 1.00 58.50 102 TRP A O 1
ATOM 799 N N . ASP A 1 103 ? -22.573 10.637 3.127 1.00 56.62 103 ASP A N 1
ATOM 800 C CA . ASP A 1 103 ? -23.628 11.580 2.738 1.00 56.62 103 ASP A CA 1
ATOM 801 C C . ASP A 1 103 ? -24.525 11.023 1.615 1.00 56.62 103 ASP A C 1
ATOM 803 O O . ASP A 1 103 ? -25.722 11.304 1.558 1.00 56.62 103 ASP A O 1
ATOM 807 N N . GLU A 1 104 ? -23.976 10.176 0.741 1.00 49.56 104 GLU A N 1
ATOM 808 C CA . GLU A 1 104 ? -24.700 9.516 -0.344 1.00 49.56 104 GLU A CA 1
ATOM 809 C C . GLU A 1 104 ? -25.227 8.127 0.104 1.00 49.56 104 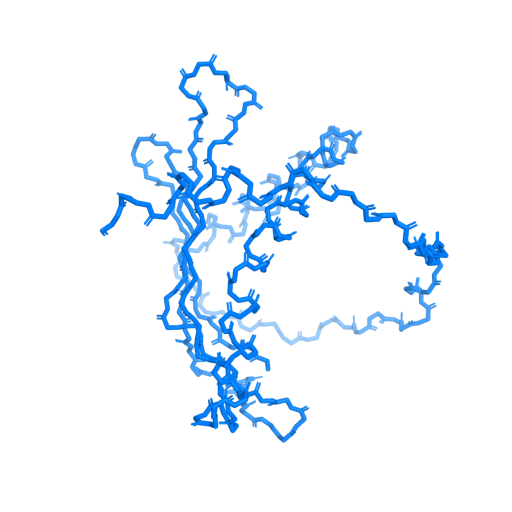GLU A C 1
ATOM 811 O O . GLU A 1 104 ? -24.650 7.088 -0.207 1.00 49.56 104 GLU A O 1
ATOM 816 N N . THR A 1 105 ? -26.398 8.135 0.765 1.00 51.59 105 THR A N 1
ATOM 817 C CA . THR A 1 105 ? -27.461 7.087 0.830 1.00 51.59 105 THR A CA 1
ATOM 818 C C . THR A 1 105 ? -27.407 5.924 1.851 1.00 51.59 105 THR A C 1
ATOM 820 O O . THR A 1 105 ? -26.438 5.172 1.966 1.00 51.59 105 THR A O 1
ATOM 823 N N . GLU A 1 106 ? -28.559 5.676 2.506 1.00 50.41 106 GLU A N 1
ATOM 824 C CA . GLU A 1 106 ? -28.916 4.369 3.096 1.00 50.41 106 GLU A CA 1
ATOM 825 C C . GLU A 1 106 ? -28.996 3.258 2.027 1.00 50.41 106 GLU A C 1
ATOM 827 O O . GLU A 1 106 ? -28.555 2.138 2.280 1.00 50.41 106 GLU A O 1
ATOM 832 N N . GLU A 1 107 ? -29.426 3.574 0.800 1.00 47.31 107 GLU A N 1
ATOM 833 C CA . GLU A 1 107 ? -29.452 2.641 -0.344 1.00 47.31 107 GLU A CA 1
ATOM 834 C C . GLU A 1 107 ? -28.047 2.169 -0.771 1.00 47.31 107 GLU A C 1
ATOM 836 O O . GLU A 1 107 ? -27.845 1.007 -1.138 1.00 47.31 107 GLU A O 1
ATOM 841 N N . GLY A 1 108 ? -27.029 3.025 -0.653 1.00 49.28 108 GLY A N 1
ATOM 842 C CA . GLY A 1 108 ? -25.630 2.677 -0.896 1.00 49.28 108 GLY A CA 1
ATOM 843 C C . GLY A 1 108 ? -25.078 1.694 0.137 1.00 49.28 108 GLY A C 1
ATOM 844 O O . GLY A 1 108 ? -24.265 0.833 -0.209 1.00 49.28 108 GLY A O 1
ATOM 845 N N . ARG A 1 109 ? -25.554 1.747 1.391 1.00 47.81 109 ARG A N 1
ATOM 846 C CA . ARG A 1 109 ? -25.144 0.810 2.454 1.00 47.81 109 ARG A CA 1
ATOM 847 C C . ARG A 1 109 ? -25.667 -0.604 2.216 1.00 47.81 109 ARG A C 1
ATOM 849 O O . ARG A 1 109 ? -24.932 -1.550 2.505 1.00 47.81 109 ARG A O 1
ATOM 856 N N . GLU A 1 110 ? -26.882 -0.762 1.694 1.00 47.88 110 GLU A N 1
ATOM 857 C CA . GLU A 1 110 ? -27.439 -2.074 1.332 1.00 47.88 110 GLU A CA 1
ATOM 858 C C . GLU A 1 110 ? -26.829 -2.613 0.035 1.00 47.88 110 GLU A C 1
ATOM 860 O O . GLU A 1 110 ? -26.420 -3.773 -0.007 1.00 47.88 110 GLU A O 1
ATOM 865 N N . GLY A 1 111 ? -26.637 -1.763 -0.980 1.00 47.25 111 GLY A N 1
ATOM 866 C CA . GLY A 1 111 ? -25.982 -2.149 -2.232 1.00 47.25 111 GLY A CA 1
ATOM 867 C C . GLY A 1 111 ? -24.525 -2.588 -2.043 1.00 47.25 111 GLY A C 1
ATOM 868 O O . GLY A 1 111 ? -24.109 -3.612 -2.588 1.00 47.25 111 GLY A O 1
ATOM 869 N N . TRP A 1 112 ? -23.747 -1.875 -1.218 1.00 43.50 112 TRP A N 1
ATOM 870 C CA . TRP A 1 112 ? -22.367 -2.263 -0.900 1.00 43.50 112 TRP A CA 1
ATOM 871 C C . TRP A 1 112 ? -22.292 -3.514 -0.021 1.00 43.50 112 TRP A C 1
ATOM 873 O O . TRP A 1 112 ? -21.441 -4.365 -0.283 1.00 43.50 112 TRP A O 1
ATOM 883 N N . ARG A 1 113 ? -23.171 -3.676 0.981 1.00 46.44 113 ARG A N 1
ATOM 884 C CA . ARG A 1 113 ? -23.227 -4.909 1.792 1.00 46.44 113 ARG A CA 1
ATOM 885 C C . ARG A 1 113 ? -23.711 -6.114 0.994 1.00 46.44 113 ARG A C 1
ATOM 887 O O . ARG A 1 113 ? -23.177 -7.192 1.213 1.00 46.44 113 ARG A O 1
ATOM 894 N N . GLY A 1 114 ? -24.647 -5.947 0.062 1.00 45.16 114 GLY A N 1
ATOM 895 C CA . GLY A 1 114 ? -25.099 -7.007 -0.841 1.00 45.16 114 GLY A CA 1
ATOM 896 C C . GLY A 1 114 ? -24.015 -7.400 -1.846 1.00 45.16 114 GLY A C 1
ATOM 897 O O . GLY A 1 114 ? -23.667 -8.572 -1.959 1.00 45.16 114 GLY A O 1
ATOM 898 N N . TRP A 1 115 ? -23.384 -6.417 -2.498 1.00 45.88 115 TRP A N 1
ATOM 899 C CA . TRP A 1 115 ? -22.324 -6.657 -3.484 1.00 45.88 115 TRP A CA 1
ATOM 900 C C . TRP A 1 115 ? -21.052 -7.258 -2.870 1.00 45.88 115 TRP A C 1
ATOM 902 O O . TRP A 1 115 ? -20.459 -8.163 -3.463 1.00 45.88 115 TRP A O 1
ATOM 912 N N . TRP A 1 116 ? -20.634 -6.796 -1.683 1.00 43.19 116 TRP A N 1
ATOM 913 C CA . TRP A 1 116 ? -19.526 -7.409 -0.943 1.00 43.19 116 TRP A CA 1
ATOM 914 C C . TRP A 1 116 ? -19.951 -8.725 -0.279 1.00 43.19 116 TRP A C 1
ATOM 916 O O . TRP A 1 116 ? -19.281 -9.733 -0.462 1.00 43.19 116 TRP A O 1
ATOM 926 N N . GLY A 1 117 ? -21.074 -8.771 0.434 1.00 43.00 117 GLY A N 1
ATOM 927 C CA . GLY A 1 117 ? -21.543 -9.958 1.156 1.00 43.00 117 GLY A CA 1
ATOM 928 C C . GLY A 1 117 ? -21.771 -11.173 0.255 1.00 43.00 117 GLY A C 1
ATOM 929 O O . GLY A 1 117 ? -21.235 -12.242 0.534 1.00 43.00 117 GLY A O 1
ATOM 930 N N . GLU A 1 118 ? -22.470 -11.022 -0.874 1.00 40.22 118 GLU A N 1
ATOM 931 C CA . GLU A 1 118 ? -22.749 -12.150 -1.777 1.00 40.22 118 GLU A CA 1
ATOM 932 C C . GLU A 1 118 ? -21.528 -12.627 -2.571 1.00 40.22 118 GLU A C 1
ATOM 934 O O . GLU A 1 118 ? -21.460 -13.795 -2.964 1.00 40.22 118 GLU A O 1
ATOM 939 N N . ARG A 1 119 ? -20.564 -11.742 -2.848 1.00 46.28 119 ARG A N 1
ATOM 940 C CA . ARG A 1 119 ? -19.403 -12.060 -3.695 1.00 46.28 119 ARG A CA 1
ATOM 941 C C . ARG A 1 119 ? -18.193 -12.534 -2.887 1.00 46.28 119 ARG A C 1
ATOM 943 O O . ARG A 1 119 ? -17.374 -13.287 -3.412 1.00 46.28 119 ARG A O 1
ATOM 950 N N . VAL A 1 120 ? -18.094 -12.120 -1.625 1.00 46.94 120 VAL A N 1
ATOM 951 C CA . VAL A 1 120 ? -17.061 -12.562 -0.680 1.00 46.94 120 VAL A CA 1
ATOM 952 C C . VAL A 1 120 ? -17.432 -13.900 -0.039 1.00 46.94 120 VAL A C 1
ATOM 954 O O . VAL A 1 120 ? -16.599 -14.800 -0.036 1.00 46.94 120 VAL A O 1
ATOM 957 N N . MET A 1 121 ? -18.687 -14.096 0.383 1.00 37.00 121 MET A N 1
ATOM 958 C CA . MET A 1 121 ? -19.126 -15.355 1.014 1.00 37.00 121 MET A CA 1
ATOM 959 C C . MET A 1 121 ? -19.206 -16.534 0.031 1.00 37.00 121 MET A C 1
ATOM 961 O O . MET A 1 121 ? -19.095 -17.687 0.432 1.00 37.00 121 MET A O 1
ATOM 965 N N . ARG A 1 122 ? -19.346 -16.276 -1.277 1.00 40.72 122 ARG A N 1
ATOM 966 C CA . ARG A 1 122 ? -19.317 -17.331 -2.309 1.00 40.72 122 ARG A CA 1
ATOM 967 C C . ARG A 1 122 ? -17.912 -17.854 -2.639 1.00 40.72 122 ARG A C 1
ATOM 969 O O . ARG A 1 122 ? -17.802 -18.745 -3.473 1.00 40.72 122 ARG A O 1
ATOM 976 N N . ARG A 1 123 ? -16.839 -17.313 -2.044 1.00 41.69 123 ARG A N 1
ATOM 977 C CA . ARG A 1 123 ? -15.452 -17.730 -2.338 1.00 41.69 123 ARG A CA 1
ATOM 978 C C . ARG A 1 123 ? -14.860 -18.762 -1.379 1.00 41.69 123 ARG A C 1
ATOM 980 O O . ARG A 1 123 ? -13.840 -19.342 -1.739 1.00 41.69 123 ARG A O 1
ATOM 987 N N . ASP A 1 124 ? -15.507 -19.038 -0.249 1.00 39.47 124 ASP A N 1
ATOM 988 C CA . ASP A 1 124 ? -15.069 -20.082 0.694 1.00 39.47 124 ASP A CA 1
ATOM 989 C C . ASP A 1 124 ? -15.528 -21.499 0.285 1.00 39.47 124 ASP A C 1
ATOM 991 O O . ASP A 1 124 ? -15.183 -22.480 0.935 1.00 39.47 124 ASP A O 1
ATOM 995 N N . GLY A 1 125 ? -16.255 -21.630 -0.831 1.00 35.38 125 GLY A N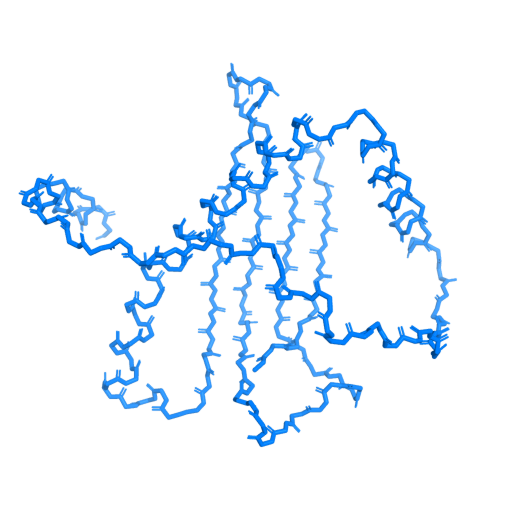 1
ATOM 996 C CA . GLY A 1 125 ? -16.599 -22.908 -1.451 1.00 35.38 125 GLY A CA 1
ATOM 997 C C . GLY A 1 125 ? -16.235 -22.897 -2.932 1.00 35.38 125 GLY A C 1
ATOM 998 O O . GLY A 1 125 ? -16.788 -22.124 -3.708 1.00 35.38 125 GLY A O 1
ATOM 999 N N . GLU A 1 126 ? -15.276 -23.735 -3.310 1.00 42.84 126 GLU A N 1
ATOM 1000 C CA . GLU A 1 126 ? -14.852 -24.067 -4.673 1.00 42.84 126 GLU A CA 1
ATOM 1001 C C . GLU A 1 126 ? -15.839 -23.723 -5.813 1.00 42.84 126 GLU A C 1
ATOM 1003 O O . GLU A 1 126 ? -16.845 -24.404 -6.014 1.00 42.84 126 GLU A O 1
ATOM 1008 N N . ARG A 1 127 ? -15.471 -22.759 -6.673 1.00 31.92 127 ARG A N 1
ATOM 1009 C CA . ARG A 1 127 ? -15.498 -22.947 -8.139 1.00 31.92 127 ARG A CA 1
ATOM 1010 C C . ARG A 1 127 ? -14.795 -21.810 -8.879 1.00 31.92 127 ARG A C 1
ATOM 1012 O O . ARG A 1 127 ? -15.210 -20.654 -8.858 1.00 31.92 127 ARG A O 1
ATOM 1019 N N . VAL A 1 128 ? -13.756 -22.172 -9.622 1.00 46.19 128 VAL A N 1
ATOM 1020 C CA . VAL A 1 128 ? -13.236 -21.382 -10.740 1.00 46.19 128 VAL A CA 1
ATOM 1021 C C . VAL A 1 128 ? -14.315 -21.346 -11.824 1.00 46.19 128 VAL A C 1
ATOM 1023 O O . VAL A 1 128 ? -14.622 -22.396 -12.377 1.00 46.19 128 VAL A O 1
ATOM 1026 N N . MET A 1 129 ? -14.860 -20.177 -12.189 1.00 29.19 129 MET A N 1
ATOM 1027 C CA . MET A 1 129 ? -15.376 -20.000 -13.553 1.00 29.19 129 MET A CA 1
ATOM 1028 C C . MET A 1 129 ? -15.412 -18.554 -14.068 1.00 29.19 129 MET A C 1
ATOM 1030 O O . MET A 1 129 ? -15.916 -17.625 -13.447 1.00 29.19 129 MET A O 1
ATOM 1034 N N . ARG A 1 130 ? -14.825 -18.462 -15.265 1.00 42.22 130 ARG A N 1
ATOM 1035 C CA . ARG A 1 130 ? -15.006 -17.556 -16.406 1.00 42.22 130 ARG A CA 1
ATOM 1036 C C . ARG A 1 130 ? -16.215 -16.606 -16.352 1.00 42.22 130 ARG A C 1
ATOM 1038 O O . ARG A 1 130 ? -17.352 -17.051 -16.287 1.00 42.22 130 ARG A O 1
ATOM 1045 N N . SER A 1 131 ? -15.958 -15.326 -16.615 1.00 31.48 131 SER A N 1
ATOM 1046 C CA . SER A 1 131 ? -16.891 -14.470 -17.353 1.00 31.48 131 SER A CA 1
ATOM 1047 C C . SER A 1 131 ? -16.131 -13.726 -18.458 1.00 31.48 131 SER A C 1
ATOM 1049 O O . SER A 1 131 ? -15.236 -12.921 -18.197 1.00 31.48 131 SER A O 1
ATOM 1051 N N . HIS A 1 132 ? -16.437 -14.095 -19.702 1.00 30.91 132 HIS A N 1
ATOM 1052 C CA . HIS A 1 132 ? -16.315 -13.233 -20.873 1.00 30.91 132 HIS A CA 1
ATOM 1053 C C . HIS A 1 132 ? -17.625 -12.440 -20.994 1.00 30.91 132 HIS A C 1
ATOM 1055 O O . HIS A 1 132 ? -18.677 -12.917 -20.571 1.00 30.91 132 HIS A O 1
ATOM 1061 N N . ASP A 1 133 ? -17.504 -11.254 -21.582 1.00 34.78 133 ASP A N 1
ATOM 1062 C CA . ASP A 1 133 ? -18.552 -10.439 -22.196 1.00 34.78 133 ASP A CA 1
ATOM 1063 C C . ASP A 1 133 ? -19.651 -9.849 -21.302 1.00 34.78 133 ASP A C 1
ATOM 1065 O O . ASP A 1 133 ? -20.734 -10.401 -21.129 1.00 34.78 133 ASP A O 1
ATOM 1069 N N . ARG A 1 134 ? -19.413 -8.603 -20.867 1.00 34.34 134 ARG A N 1
ATOM 1070 C CA . ARG A 1 134 ? -20.411 -7.525 -20.969 1.00 34.34 134 ARG A CA 1
ATOM 1071 C C . ARG A 1 134 ? -19.724 -6.163 -21.115 1.00 34.34 134 ARG A C 1
ATOM 1073 O O . ARG A 1 134 ? -19.213 -5.597 -20.159 1.00 34.34 134 ARG A O 1
ATOM 1080 N N . GL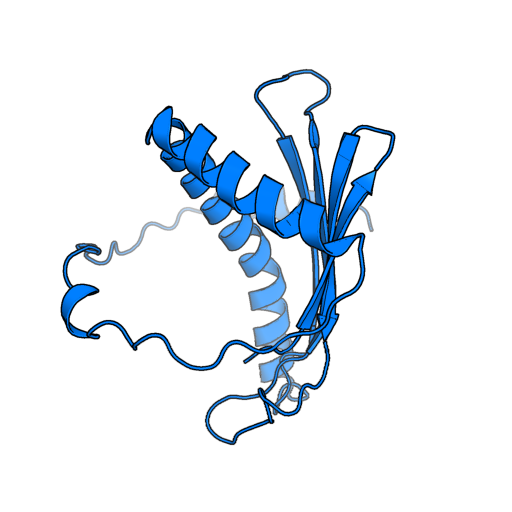N A 1 135 ? -19.711 -5.728 -22.372 1.00 33.38 135 GLN A N 1
ATOM 1081 C CA . GLN A 1 135 ? -19.810 -4.367 -22.902 1.00 33.38 135 GLN A CA 1
ATOM 1082 C C . GLN A 1 135 ? -19.080 -3.221 -22.181 1.00 33.38 135 GLN A C 1
ATOM 1084 O O . GLN A 1 135 ? -19.464 -2.725 -21.125 1.00 33.38 135 GLN A O 1
ATOM 1089 N N . ILE A 1 136 ? -18.070 -2.744 -22.907 1.00 37.81 136 ILE A N 1
ATOM 1090 C CA . ILE A 1 136 ? -17.432 -1.433 -22.840 1.00 37.81 136 ILE A CA 1
ATOM 1091 C C . ILE A 1 136 ? -18.514 -0.343 -22.871 1.00 37.81 136 ILE A C 1
ATOM 1093 O O . ILE A 1 136 ? -19.225 -0.189 -23.862 1.00 37.81 136 ILE A O 1
ATOM 1097 N N . GLY A 1 137 ? -18.630 0.408 -21.776 1.00 35.03 137 GLY A N 1
ATOM 1098 C CA . GLY A 1 137 ? -19.388 1.652 -21.731 1.00 35.03 137 GLY A CA 1
ATOM 1099 C C . GLY A 1 137 ? -18.656 2.764 -22.484 1.00 35.03 137 GLY A C 1
ATOM 1100 O O . GLY A 1 137 ? -17.449 2.940 -22.333 1.00 35.03 137 GLY A O 1
ATOM 1101 N N . ASP A 1 138 ? -19.421 3.487 -23.294 1.00 38.09 138 ASP A N 1
ATOM 1102 C CA . ASP A 1 138 ? -19.067 4.658 -24.099 1.00 38.09 138 ASP A CA 1
ATOM 1103 C C . ASP A 1 138 ? -18.104 5.657 -23.393 1.00 38.09 138 ASP A C 1
ATOM 1105 O O . ASP A 1 138 ? -18.457 6.225 -22.350 1.00 38.09 138 ASP A O 1
ATOM 1109 N N . PRO A 1 139 ? -16.908 5.935 -23.960 1.00 37.69 139 PRO A N 1
ATOM 1110 C CA . PRO A 1 139 ? -15.939 6.896 -23.418 1.00 37.69 139 PRO A CA 1
ATOM 1111 C C . PRO A 1 139 ? -16.435 8.354 -23.365 1.00 37.69 139 PRO A C 1
ATOM 1113 O O . PRO A 1 139 ? -15.813 9.189 -22.701 1.00 37.69 139 PRO A O 1
ATOM 1116 N N . GLY A 1 140 ? -17.541 8.690 -24.040 1.00 35.41 140 GLY A N 1
ATOM 1117 C CA . GLY A 1 140 ? -18.075 10.052 -24.137 1.00 35.41 140 GLY A CA 1
ATOM 1118 C C . GLY A 1 140 ? -18.710 10.608 -22.855 1.00 35.41 140 GLY A C 1
ATOM 1119 O O . GLY A 1 140 ? -18.841 11.825 -22.718 1.00 35.41 140 GLY A O 1
ATOM 1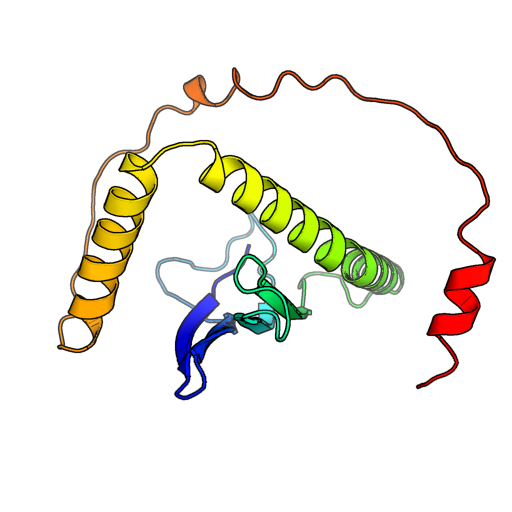120 N N . LYS A 1 141 ? -19.070 9.764 -21.876 1.00 39.12 141 LYS A N 1
ATOM 1121 C CA . LYS A 1 141 ? -19.807 10.206 -20.671 1.00 39.12 141 LYS A CA 1
ATOM 1122 C C . LYS A 1 141 ? -18.947 10.665 -19.486 1.00 39.12 141 LYS A C 1
ATOM 1124 O O . LYS A 1 141 ? -19.485 11.251 -18.551 1.00 39.12 141 LYS A O 1
ATOM 1129 N N . VAL A 1 142 ? -17.624 10.487 -19.513 1.00 37.06 142 VAL A N 1
ATOM 1130 C CA . VAL A 1 142 ? -16.753 10.810 -18.355 1.00 37.06 142 VAL A CA 1
ATOM 1131 C C . VAL A 1 142 ? -16.311 12.286 -18.320 1.00 37.06 142 VAL A C 1
ATOM 1133 O O . VAL A 1 142 ? -15.826 12.775 -17.303 1.00 37.06 142 VAL A O 1
ATOM 1136 N N . ARG A 1 143 ? -16.535 13.061 -19.390 1.00 33.25 143 ARG A N 1
ATOM 1137 C CA . ARG A 1 143 ? -16.017 14.439 -19.505 1.00 33.25 143 ARG A CA 1
ATOM 1138 C C . ARG A 1 143 ? -16.839 15.545 -18.828 1.00 33.25 143 ARG A C 1
ATOM 1140 O O . ARG A 1 143 ? -16.401 16.688 -18.856 1.00 33.25 143 ARG A O 1
ATOM 1147 N N . LYS A 1 144 ? -17.982 15.250 -18.195 1.00 35.84 144 LYS A N 1
ATOM 1148 C CA . LYS A 1 144 ? -18.877 16.292 -17.637 1.00 35.84 144 LYS A CA 1
ATOM 1149 C C . LYS A 1 144 ? -18.857 16.451 -16.105 1.00 35.84 144 LYS A C 1
ATOM 1151 O O . LYS A 1 144 ? -19.573 17.304 -15.601 1.00 35.84 144 LYS A O 1
ATOM 1156 N N . ILE A 1 145 ? -18.056 15.671 -15.366 1.00 39.47 145 ILE A N 1
ATOM 1157 C CA . ILE A 1 145 ? -18.113 15.631 -13.882 1.00 39.47 145 ILE A CA 1
ATOM 1158 C C . ILE A 1 145 ? -16.963 16.395 -13.192 1.00 39.47 145 ILE A C 1
ATOM 1160 O O . ILE A 1 145 ? -17.018 16.641 -11.993 1.00 39.47 145 ILE A O 1
ATOM 1164 N N . LEU A 1 146 ? -15.932 16.841 -13.914 1.00 35.56 146 LEU A N 1
ATOM 1165 C CA . LEU A 1 146 ? -14.751 17.465 -13.298 1.00 35.56 146 LEU A CA 1
ATOM 1166 C C . LEU A 1 146 ? -14.534 18.892 -13.812 1.00 35.56 146 LEU A C 1
ATOM 1168 O O . LEU A 1 146 ? -13.554 19.178 -14.493 1.00 35.56 146 LEU A O 1
ATOM 1172 N N . GLY A 1 147 ? -15.467 19.789 -13.492 1.00 37.75 147 GLY A N 1
ATOM 1173 C CA . GLY A 1 147 ? -15.265 21.233 -13.619 1.00 37.75 147 GLY A CA 1
ATOM 1174 C C . GLY A 1 147 ? -14.305 21.734 -12.541 1.00 37.75 147 GLY A C 1
ATOM 1175 O O . GLY A 1 147 ? -14.746 22.195 -11.494 1.00 37.75 147 GLY A O 1
ATOM 1176 N N . VAL A 1 148 ? -13.000 21.602 -12.775 1.00 37.06 148 VAL A N 1
ATOM 1177 C CA . VAL A 1 148 ? -11.964 22.127 -11.876 1.00 37.06 148 VAL A CA 1
ATOM 1178 C C . VAL A 1 148 ? -10.992 22.970 -12.692 1.00 37.06 148 VAL A C 1
ATOM 1180 O O . VAL A 1 148 ? -10.187 22.439 -13.454 1.00 37.06 148 VAL A O 1
ATOM 1183 N N . GLU A 1 149 ? -11.091 24.289 -12.534 1.00 33.91 149 GLU A N 1
ATOM 1184 C CA . GLU A 1 149 ? -10.064 25.238 -12.972 1.00 33.91 149 GLU A CA 1
ATOM 1185 C C . GLU A 1 149 ? -8.824 25.172 -12.056 1.00 33.91 149 GLU A C 1
ATOM 1187 O O . GLU A 1 149 ? -8.936 24.777 -10.888 1.00 33.91 149 GLU A O 1
ATOM 1192 N N . PRO A 1 150 ? -7.627 25.539 -12.550 1.00 34.19 150 PRO A N 1
ATOM 1193 C CA . PRO A 1 150 ? -6.391 25.402 -11.795 1.00 34.19 150 PRO A CA 1
ATOM 1194 C C . PRO A 1 150 ? -6.215 26.557 -10.802 1.00 34.19 150 PRO A C 1
ATOM 1196 O O . PRO A 1 150 ? -6.165 27.722 -11.184 1.00 34.19 150 PRO A O 1
ATOM 1199 N N . VAL A 1 151 ? -6.056 26.233 -9.516 1.00 38.03 151 VAL A N 1
ATOM 1200 C CA . VAL A 1 151 ? -5.699 27.219 -8.486 1.00 38.03 151 VAL A CA 1
ATOM 1201 C C . VAL A 1 151 ? -4.181 27.348 -8.408 1.00 38.03 151 VAL A C 1
ATOM 1203 O O . VAL A 1 151 ? -3.471 26.421 -8.010 1.00 38.03 151 VAL A O 1
ATOM 1206 N N . GLU A 1 152 ? -3.692 28.525 -8.782 1.00 35.47 152 GLU A N 1
ATOM 1207 C CA . GLU A 1 152 ? -2.299 28.931 -8.674 1.00 35.47 152 GLU A CA 1
ATOM 1208 C C . GLU A 1 152 ? -1.968 29.463 -7.260 1.00 35.47 152 GLU A C 1
ATOM 1210 O O . GLU A 1 152 ? -2.744 30.190 -6.645 1.00 35.47 152 GLU A O 1
ATOM 1215 N N . LYS A 1 153 ? -0.785 29.067 -6.769 1.00 39.78 153 LYS A N 1
ATOM 1216 C CA . LYS A 1 153 ? 0.062 29.644 -5.701 1.00 39.78 153 LYS A CA 1
ATOM 1217 C C . LYS A 1 153 ? -0.597 30.303 -4.473 1.00 39.78 153 LYS A C 1
ATOM 1219 O O . LYS A 1 153 ? -1.026 31.452 -4.501 1.00 39.78 153 LYS A O 1
ATOM 1224 N N . ARG A 1 154 ? -0.307 29.712 -3.305 1.00 32.47 154 ARG A N 1
ATOM 1225 C CA . ARG A 1 154 ? 0.260 30.465 -2.171 1.00 32.47 154 ARG A CA 1
ATOM 1226 C C . ARG A 1 154 ? 1.204 29.587 -1.345 1.00 32.47 154 ARG A C 1
ATOM 1228 O O . ARG A 1 154 ? 0.849 28.499 -0.907 1.00 32.47 154 ARG A O 1
ATOM 1235 N N . ARG A 1 155 ? 2.438 30.069 -1.209 1.00 42.25 155 ARG A N 1
ATOM 1236 C CA . ARG A 1 155 ? 3.541 29.527 -0.409 1.00 42.25 155 ARG A CA 1
ATOM 1237 C C . ARG A 1 155 ? 3.604 30.365 0.867 1.00 42.25 155 ARG A C 1
ATOM 1239 O O . ARG A 1 155 ? 3.616 31.581 0.734 1.00 42.25 155 ARG A O 1
ATOM 1246 N N . THR A 1 156 ? 3.714 29.746 2.038 1.00 36.66 156 THR A N 1
ATOM 1247 C CA . THR A 1 156 ? 4.240 30.397 3.254 1.00 36.66 156 THR A CA 1
ATOM 1248 C C . THR A 1 156 ? 4.806 29.336 4.204 1.00 36.66 156 THR A C 1
ATOM 1250 O O . THR A 1 156 ? 4.080 28.622 4.884 1.00 36.66 156 THR A O 1
ATOM 1253 N N . GLU A 1 157 ? 6.123 29.147 4.114 1.00 38.56 157 GLU A N 1
ATOM 1254 C CA . GLU A 1 157 ? 7.150 29.230 5.179 1.00 38.56 157 GLU A CA 1
ATOM 1255 C C . GLU A 1 157 ? 6.914 28.719 6.618 1.00 38.56 157 GLU A C 1
ATOM 1257 O O . GLU A 1 157 ? 7.797 28.890 7.449 1.00 38.56 157 GLU A O 1
ATOM 1262 N N . MET A 1 158 ? 5.837 27.999 6.937 1.00 31.30 158 MET A N 1
ATOM 1263 C CA . MET A 1 158 ? 5.569 27.543 8.315 1.00 31.30 158 MET A CA 1
ATOM 1264 C C . MET A 1 158 ? 5.690 26.025 8.527 1.00 31.30 158 MET A C 1
ATOM 1266 O O . MET A 1 158 ? 5.164 25.496 9.499 1.00 31.30 158 MET A O 1
ATOM 1270 N N . GLN A 1 159 ? 6.361 25.305 7.620 1.00 40.50 159 GLN A N 1
ATOM 1271 C CA . GLN A 1 159 ? 6.508 23.842 7.703 1.00 40.50 159 GLN A CA 1
ATOM 1272 C C . GLN A 1 159 ? 7.951 23.344 7.864 1.00 40.50 159 GLN A C 1
ATOM 1274 O O . GLN A 1 159 ? 8.140 22.149 8.045 1.00 40.50 159 GLN A O 1
ATOM 1279 N N . SER A 1 160 ? 8.980 24.199 7.839 1.00 39.97 160 SER A N 1
ATOM 1280 C CA . SER A 1 160 ? 10.366 23.708 7.961 1.00 39.97 160 SER A CA 1
ATOM 1281 C C . SER A 1 160 ? 10.751 23.301 9.390 1.00 39.97 160 SER A C 1
ATOM 1283 O O . SER A 1 160 ? 11.528 22.370 9.553 1.00 39.97 160 SER A O 1
ATOM 1285 N N . LEU A 1 161 ? 10.175 23.926 10.423 1.00 33.78 161 LEU A N 1
ATOM 1286 C CA . LEU A 1 161 ? 10.583 23.702 11.820 1.00 33.78 161 LEU A CA 1
ATOM 1287 C C . LEU A 1 161 ? 9.920 22.486 12.497 1.00 33.78 161 LEU A C 1
ATOM 1289 O O . LEU A 1 161 ? 10.493 21.924 13.426 1.00 33.78 161 LEU A O 1
ATOM 1293 N N . GLU A 1 162 ? 8.751 22.030 12.030 1.00 41.41 162 GLU A N 1
ATOM 1294 C CA . GLU A 1 162 ? 8.154 20.766 12.507 1.00 41.41 162 GLU A CA 1
ATOM 1295 C C . GLU A 1 162 ? 8.740 19.533 11.802 1.00 41.41 162 GLU A C 1
ATOM 1297 O O . GLU A 1 162 ? 8.779 18.450 12.387 1.00 41.41 162 GLU A O 1
ATOM 1302 N N . TRP A 1 163 ? 9.263 19.696 10.581 1.00 39.28 163 TRP A N 1
ATOM 1303 C CA . TRP A 1 163 ? 9.871 18.603 9.819 1.00 39.28 163 TRP A CA 1
ATOM 1304 C C . TRP A 1 163 ? 11.204 18.115 10.410 1.00 39.28 163 TRP A C 1
ATOM 1306 O O . TRP A 1 163 ? 11.487 16.920 10.341 1.00 39.28 163 TRP A O 1
ATOM 1316 N N . GLU A 1 164 ? 11.990 18.982 11.056 1.00 34.47 164 GLU A N 1
ATOM 1317 C CA . GLU A 1 164 ? 13.252 18.578 11.701 1.00 34.47 164 GLU A CA 1
ATOM 1318 C C . GLU A 1 164 ? 13.047 17.804 13.015 1.00 34.47 164 GLU A C 1
ATOM 1320 O O . GLU A 1 164 ? 13.906 17.019 13.405 1.00 34.47 164 GLU A O 1
ATOM 1325 N N . ARG A 1 165 ? 11.890 17.934 13.682 1.00 33.50 165 ARG A N 1
ATOM 1326 C CA . ARG A 1 165 ? 11.606 17.202 14.935 1.00 33.50 165 ARG A CA 1
ATOM 1327 C C . ARG A 1 165 ? 11.133 15.764 14.724 1.00 33.50 165 ARG A C 1
ATOM 1329 O O . ARG A 1 165 ? 11.263 14.951 15.634 1.00 33.50 165 ARG A O 1
ATOM 1336 N N . LEU A 1 166 ? 10.618 15.437 13.539 1.00 32.12 166 LEU A N 1
ATOM 1337 C CA . LEU A 1 166 ? 10.134 14.092 13.198 1.00 32.12 166 LEU A CA 1
ATOM 1338 C C . LEU A 1 166 ? 11.231 13.158 12.658 1.00 32.12 166 LEU A C 1
ATOM 1340 O O . LEU A 1 166 ? 10.999 11.957 12.571 1.00 32.12 166 LEU A O 1
ATOM 1344 N N . MET A 1 167 ? 12.420 13.681 12.335 1.00 32.41 167 MET A N 1
ATOM 1345 C CA . MET A 1 167 ? 13.528 12.911 11.748 1.00 32.41 167 MET A CA 1
ATOM 1346 C C . MET A 1 167 ? 14.640 12.525 12.744 1.00 32.41 167 MET A C 1
ATOM 1348 O O . MET A 1 167 ? 15.578 11.843 12.348 1.00 32.41 167 MET A O 1
ATOM 1352 N N . THR A 1 168 ? 14.536 12.896 14.028 1.00 34.78 168 THR A N 1
ATOM 1353 C CA . THR A 1 168 ? 15.564 12.607 15.063 1.00 34.78 168 THR A CA 1
ATOM 1354 C C . THR A 1 168 ? 15.223 11.397 15.947 1.00 34.78 168 THR A C 1
ATOM 1356 O O . THR A 1 168 ? 15.839 11.180 16.985 1.00 34.78 168 THR A O 1
ATOM 1359 N N . VAL A 1 169 ? 14.249 10.574 15.553 1.00 36.78 169 VAL A N 1
ATOM 1360 C CA . VAL A 1 169 ? 13.988 9.276 16.199 1.00 36.78 169 VAL A CA 1
ATOM 1361 C C . VAL A 1 169 ? 13.873 8.193 15.130 1.00 36.78 169 VAL A C 1
ATOM 1363 O O . VAL A 1 169 ? 12.790 7.669 14.886 1.00 36.78 169 VAL A O 1
ATOM 1366 N N . VAL A 1 170 ? 15.000 7.898 14.478 1.00 32.91 170 VAL A N 1
ATOM 1367 C CA . VAL A 1 170 ? 15.347 6.587 13.901 1.00 32.91 170 VAL A CA 1
ATOM 1368 C C . VAL A 1 170 ? 16.852 6.409 14.040 1.00 32.91 170 VAL A C 1
ATOM 1370 O O . VAL A 1 170 ? 17.576 7.358 13.668 1.00 32.91 170 VAL A O 1
#

Secondary structure (DSSP, 8-state):
---EEEEEEE-TTS-EEEEEEE---TTS--BTTB---EEEEEEEEEEEETTEEEEEEEEEEEEEE--SSTTSHHHHHHHHHHHHHHHHHHHHHHHHHHHHHHHS-HHHHHHHHHHHHHHHHTTSS-------------GGGGGGS-----------S-SHHHHTTSSS--

InterPro domains:
  IPR002913 START domain [PF01852] (1-70)
  IPR002913 START domain [PS50848] (1-100)
  IPR023393 START-like domain superfamily [G3DSA:3.30.530.20] (1-100)

Foldseek 3Di:
DADKDWDWDQDPLRKIKIKIWGDDDPVDDDDPVAFYKTFHIKMWIWDQDPPDNVDIDIDIDTDIGRDDPLPDPVNVVVVVVCVVVVVVVVVVVVVVVVVVCVVPDPVSVCVVCCVCVVVVVVPVDDDDDDDDDDDDDDPVPPPPPDPDDDDDDDDDDPPPVVVVVVPPPD

pLDDT: mean 70.1, std 26.0, range [29.19, 97.56]

Radius of gyration: 20.59 Å; chains: 1; bounding box: 50×54×46 Å

Sequence (170 aa):
DFCTVVHYRRLEDGRLVVVNRAAEHVRAPRSDKYVRSEILLAGNIMRPHPSDPNKTLLVTLTHINPGGSIDSKAGALMVNKLSSTSPVSFLRKIEFAARKGWDETEEGREGWRGWWGERVMRRDGERVMRSHDRQIGDPGKVRKILGVEPVEKRRTEMQSLEWERLMTVV